Protein AF-A0A934N5X6-F1 (afdb_monomer_lite)

Organism: NCBI:txid3127013

pLDDT: mean 81.26, std 14.48, range [39.0, 96.19]

Sequence (147 aa):
MNSTVEQAATPEPAGHRSELLAVGNRWYNLLATSVLCLGGLTFGPVIFQEHDLSDKVDDGGFLVIAVLALGWYLWSGNRFKRSPVFILLGALALVVQFLGLVLERDDPKAFGDNIGGLFFFALVMGLIAFQYRRTTVHGSSLAGCPT

Radius of gyration: 21.43 Å; cha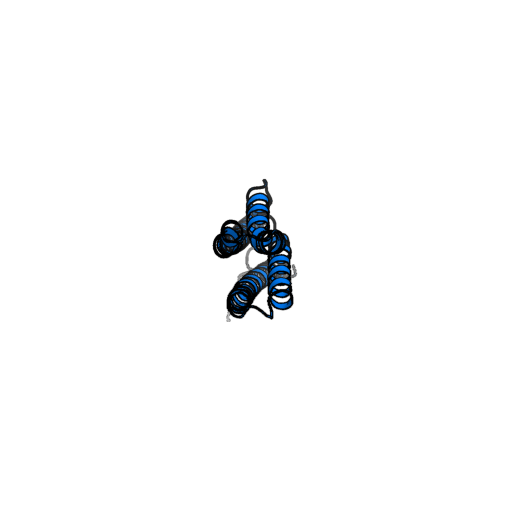ins: 1; bounding box: 51×47×62 Å

Secondary structure (DSSP, 8-state):
---------PPPPHHHHHHHHHHHHHHHHHHHHHHHHHHHHHHGGGGGT--SHHHHHHHHHHHHHHHHHHHHHHSTTGGGS--SHHHHHHHHHHHHHHHHHHHSTT-HHHHHHHHHHHHHHHHHHHHHHHHHHHHHHHHHHHH----

Structure (mmCIF, N/CA/C/O backbone):
data_AF-A0A934N5X6-F1
#
_entry.id   AF-A0A934N5X6-F1
#
loop_
_atom_site.group_PDB
_atom_site.id
_atom_site.type_symbol
_atom_site.label_atom_id
_atom_site.label_alt_id
_atom_site.label_comp_id
_atom_site.label_asym_id
_atom_site.label_entity_id
_atom_site.label_seq_id
_atom_site.pdbx_PDB_ins_code
_atom_site.Cartn_x
_atom_site.Cartn_y
_atom_site.Cartn_z
_atom_site.occupancy
_atom_site.B_iso_or_equiv
_atom_site.auth_seq_id
_atom_site.auth_comp_id
_atom_site.auth_asym_id
_atom_site.auth_atom_id
_atom_site.pdbx_PDB_model_num
ATOM 1 N N . MET A 1 1 ? -33.349 -37.471 36.856 1.00 44.69 1 MET A N 1
ATOM 2 C CA . MET A 1 1 ? -33.509 -36.003 36.920 1.00 44.69 1 MET A CA 1
ATOM 3 C C . MET A 1 1 ? -32.201 -35.383 36.451 1.00 44.69 1 MET A C 1
ATOM 5 O O . MET A 1 1 ? -31.263 -35.339 37.229 1.00 44.69 1 MET A O 1
ATOM 9 N N . ASN A 1 2 ? -32.109 -35.013 35.170 1.00 46.38 2 ASN A N 1
ATOM 10 C CA . ASN A 1 2 ? -30.966 -34.285 34.610 1.00 46.38 2 ASN A CA 1
ATOM 11 C C . ASN A 1 2 ? -31.383 -32.821 34.473 1.00 46.38 2 ASN A C 1
ATOM 13 O O . ASN A 1 2 ? -32.147 -32.480 33.575 1.00 46.38 2 ASN A O 1
ATOM 17 N N . SER A 1 3 ? -30.926 -31.975 35.388 1.00 49.12 3 SER A N 1
ATOM 18 C CA . SER A 1 3 ? -31.042 -30.525 35.273 1.00 49.12 3 SER A CA 1
ATOM 19 C C . SER A 1 3 ? -29.917 -30.019 34.370 1.00 49.12 3 SER A C 1
ATOM 21 O O . SER A 1 3 ? -28.827 -29.698 34.843 1.00 49.12 3 SER A O 1
ATOM 23 N N . THR A 1 4 ? -30.162 -29.983 33.060 1.00 55.59 4 THR A N 1
ATOM 24 C CA . THR A 1 4 ? -29.403 -29.133 32.138 1.00 55.59 4 THR A CA 1
ATOM 25 C C . THR A 1 4 ? -29.662 -27.690 32.542 1.00 55.59 4 THR A C 1
ATOM 27 O O . THR A 1 4 ? -30.710 -27.127 32.241 1.00 55.59 4 THR A O 1
ATOM 30 N N . VAL A 1 5 ? -28.726 -27.123 33.301 1.00 57.69 5 VAL A N 1
ATOM 31 C CA . VAL A 1 5 ? -28.656 -25.685 33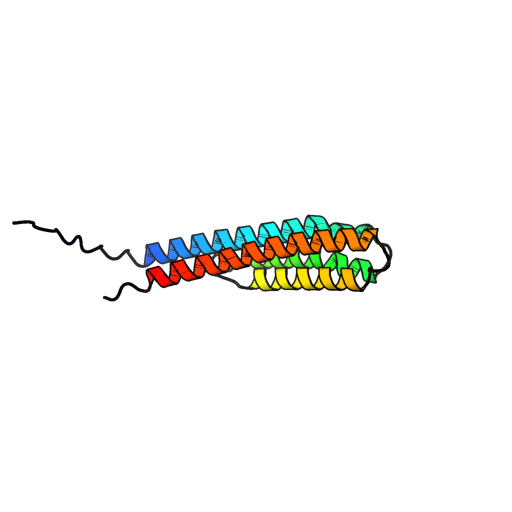.542 1.00 57.69 5 VAL A CA 1
ATOM 32 C C . VAL A 1 5 ? -28.355 -25.049 32.193 1.00 57.69 5 VAL A C 1
ATOM 34 O O . VAL A 1 5 ? -27.226 -25.082 31.709 1.00 57.69 5 VAL A O 1
ATOM 37 N N . GLU A 1 6 ? -29.400 -24.534 31.563 1.00 55.50 6 GLU A N 1
ATOM 38 C CA . GLU A 1 6 ? -29.320 -23.639 30.423 1.00 55.50 6 GLU A CA 1
ATOM 39 C C . GLU A 1 6 ? -28.638 -22.360 30.926 1.00 55.50 6 GLU A C 1
ATOM 41 O O . GLU A 1 6 ? -29.265 -21.466 31.493 1.00 55.50 6 GLU A O 1
ATOM 46 N N . GLN A 1 7 ? -27.304 -22.325 30.845 1.00 54.75 7 GLN A N 1
ATOM 47 C CA . GLN A 1 7 ? -26.533 -21.106 31.059 1.00 54.75 7 GLN A CA 1
ATOM 48 C C . GLN A 1 7 ? -26.919 -20.136 29.942 1.00 54.75 7 GLN A C 1
ATOM 50 O O . GLN A 1 7 ? -26.331 -20.142 28.862 1.00 54.75 7 GLN A O 1
ATOM 55 N N . ALA A 1 8 ? -27.942 -19.324 30.202 1.00 56.56 8 ALA A N 1
ATOM 56 C CA . ALA A 1 8 ? -28.273 -18.175 29.385 1.00 56.56 8 ALA A CA 1
ATOM 57 C C . ALA A 1 8 ? -27.018 -17.296 29.298 1.00 56.56 8 ALA A C 1
ATOM 59 O O . ALA A 1 8 ? -26.571 -16.732 30.300 1.00 56.56 8 ALA A O 1
ATOM 60 N N . ALA A 1 9 ? -26.406 -17.243 28.115 1.00 62.88 9 ALA A N 1
ATOM 61 C CA . ALA A 1 9 ? -25.247 -16.408 27.858 1.00 62.88 9 ALA A CA 1
ATOM 62 C C . ALA A 1 9 ? -25.632 -14.952 28.150 1.00 62.88 9 ALA A C 1
ATOM 64 O O . ALA A 1 9 ? -26.463 -14.366 27.457 1.00 62.88 9 ALA A O 1
ATOM 65 N N . THR A 1 10 ? -25.063 -14.376 29.208 1.00 62.56 10 THR A N 1
ATOM 66 C CA . THR A 1 10 ? -25.270 -12.969 29.550 1.00 62.56 10 THR A CA 1
ATOM 67 C C . THR A 1 10 ? -24.828 -12.105 28.368 1.00 62.56 10 THR A C 1
ATOM 69 O O . THR A 1 10 ? -23.678 -12.242 27.940 1.00 62.56 10 THR A O 1
ATOM 72 N N . PRO A 1 11 ? -25.698 -11.237 27.819 1.00 62.62 11 PRO A N 1
ATOM 73 C CA . PRO A 1 11 ? -25.347 -10.415 26.671 1.00 62.62 11 PRO A CA 1
ATOM 74 C C . PRO A 1 11 ? -24.171 -9.504 27.030 1.00 62.62 11 PRO A C 1
ATOM 76 O O . PRO A 1 11 ? -24.194 -8.820 28.054 1.00 62.62 11 PRO A O 1
ATOM 79 N N . GLU A 1 12 ? -23.129 -9.509 26.196 1.00 63.00 12 GLU A N 1
ATOM 80 C CA . GLU A 1 12 ? -21.980 -8.629 26.399 1.00 63.00 12 GLU A CA 1
ATOM 81 C C . GLU A 1 12 ? -22.403 -7.150 26.390 1.00 63.00 12 GLU A C 1
ATOM 83 O O . GLU A 1 12 ? -23.236 -6.744 25.570 1.00 63.00 12 GLU A O 1
ATOM 88 N N . PRO A 1 13 ? -21.793 -6.309 27.245 1.00 73.94 13 PRO A N 1
ATOM 89 C CA . PRO A 1 13 ? -22.068 -4.882 27.249 1.00 73.94 13 PRO A CA 1
ATOM 90 C C . PRO A 1 13 ? -21.669 -4.258 25.904 1.00 73.94 13 PRO A C 1
ATOM 92 O O . PRO A 1 13 ? -20.544 -4.422 25.430 1.00 73.94 13 PRO A O 1
ATOM 95 N N . ALA A 1 14 ? -22.580 -3.484 25.305 1.00 69.94 14 ALA A N 1
ATOM 96 C CA . ALA A 1 14 ? -22.427 -2.895 23.968 1.00 69.94 14 ALA A CA 1
ATOM 97 C C . ALA A 1 14 ? -21.117 -2.098 23.764 1.00 69.94 14 ALA A C 1
ATOM 99 O O . ALA A 1 14 ? -20.591 -2.049 22.649 1.00 69.94 14 ALA A O 1
ATOM 100 N N . GLY A 1 15 ? -20.562 -1.516 24.835 1.00 73.88 15 GLY A N 1
ATOM 101 C CA . GLY A 1 15 ? -19.276 -0.812 24.810 1.00 73.88 15 GLY A CA 1
ATOM 102 C C . GLY A 1 15 ? -18.091 -1.719 24.462 1.00 73.88 15 GLY A C 1
ATOM 103 O O . GLY A 1 15 ? -17.289 -1.359 23.600 1.00 73.88 15 GLY A O 1
ATOM 104 N N . HIS A 1 16 ? -18.036 -2.929 25.025 1.00 77.56 16 HIS A N 1
ATOM 105 C CA . HIS A 1 16 ? -16.918 -3.858 24.832 1.00 77.56 16 HIS A CA 1
ATOM 106 C C . HIS A 1 16 ? -16.781 -4.300 23.367 1.00 77.56 16 HIS A C 1
ATOM 108 O O . HIS A 1 16 ? -15.692 -4.289 22.791 1.00 77.56 16 HIS A O 1
ATOM 114 N N . ARG A 1 17 ? -17.911 -4.570 22.698 1.00 74.69 17 ARG A N 1
ATOM 115 C CA . ARG A 1 17 ? -17.926 -4.912 21.267 1.00 74.69 17 ARG A CA 1
ATOM 116 C C . ARG A 1 17 ? -17.365 -3.784 20.398 1.00 74.69 17 ARG A C 1
ATOM 118 O O . ARG A 1 17 ? -16.628 -4.047 19.447 1.00 74.69 17 ARG A O 1
ATOM 125 N N . SER A 1 18 ? -17.741 -2.538 20.686 1.00 77.25 18 SER A N 1
ATOM 126 C CA . SER A 1 18 ? -17.311 -1.386 19.885 1.00 77.25 18 SER A CA 1
ATOM 127 C C . SER A 1 18 ? -15.795 -1.173 19.953 1.00 77.25 18 SER A C 1
ATOM 129 O O . SER A 1 18 ? -15.161 -0.901 18.931 1.00 77.25 18 SER A O 1
ATOM 131 N N . GLU A 1 19 ? -15.200 -1.411 21.123 1.00 83.88 19 GLU A N 1
ATOM 132 C CA . GLU A 1 19 ? -13.755 -1.354 21.339 1.00 83.88 19 GLU A CA 1
ATOM 133 C C . GLU A 1 19 ? -13.019 -2.462 20.579 1.00 83.88 19 GLU A C 1
ATOM 135 O O . GLU A 1 19 ? -12.056 -2.177 19.862 1.00 83.88 19 GLU A O 1
ATOM 140 N N . LEU A 1 20 ? -13.500 -3.709 20.651 1.00 82.94 20 LEU A N 1
ATOM 141 C CA . LEU A 1 20 ? -12.897 -4.836 19.927 1.00 82.94 20 LEU A CA 1
ATOM 142 C C . LEU A 1 20 ? -12.903 -4.616 18.407 1.00 82.94 20 LEU A C 1
ATOM 144 O O . LEU A 1 20 ? -11.899 -4.864 17.734 1.00 82.94 20 LEU A O 1
ATOM 148 N N . LEU A 1 21 ? -14.003 -4.091 17.859 1.00 84.56 21 LEU A N 1
ATOM 149 C CA . LEU A 1 21 ? -14.101 -3.750 16.436 1.00 84.56 21 LEU A CA 1
ATOM 150 C C . LEU A 1 21 ? -13.144 -2.613 16.051 1.00 84.56 21 LEU A C 1
ATOM 152 O O . LEU A 1 21 ? -12.492 -2.685 15.007 1.00 84.56 21 LEU A O 1
ATOM 156 N N . ALA A 1 22 ? -13.015 -1.585 16.893 1.00 85.06 22 ALA A N 1
ATOM 157 C CA . ALA A 1 22 ? -12.085 -0.481 16.662 1.00 85.06 22 ALA A CA 1
ATOM 158 C C . ALA A 1 22 ? -10.620 -0.951 16.670 1.00 85.06 22 ALA A C 1
ATOM 160 O O . ALA A 1 22 ? -9.829 -0.532 15.819 1.00 85.06 22 ALA A O 1
ATOM 161 N N . VAL A 1 23 ? -10.263 -1.855 17.588 1.00 88.00 23 VAL A N 1
ATOM 162 C CA . VAL A 1 23 ? -8.936 -2.485 17.643 1.00 88.00 23 VAL A CA 1
ATOM 163 C C . VAL A 1 23 ? -8.690 -3.339 16.398 1.00 88.00 23 VAL A C 1
ATOM 165 O O . VAL A 1 23 ? -7.639 -3.205 15.768 1.00 88.00 23 VAL A O 1
ATOM 168 N N . GLY A 1 24 ? -9.663 -4.158 15.988 1.00 86.88 24 GLY A N 1
ATOM 169 C CA . GLY A 1 24 ? -9.571 -4.975 14.775 1.00 86.88 24 GLY A CA 1
ATOM 170 C C . GLY A 1 24 ? -9.362 -4.140 13.508 1.00 86.88 24 GLY A C 1
ATOM 171 O O . GLY A 1 24 ? -8.460 -4.424 12.718 1.00 86.88 24 GLY A O 1
ATOM 172 N N . ASN A 1 25 ? -10.131 -3.058 13.347 1.00 89.00 25 ASN A N 1
ATOM 173 C CA . ASN A 1 25 ? -9.977 -2.128 12.226 1.00 89.00 25 ASN A CA 1
ATOM 174 C C . ASN A 1 25 ? -8.602 -1.453 12.230 1.00 89.00 25 ASN A C 1
ATOM 176 O O . ASN A 1 25 ? -7.984 -1.326 11.175 1.00 89.00 25 ASN A O 1
ATOM 180 N N . ARG A 1 26 ? -8.091 -1.067 13.406 1.00 90.31 26 ARG A N 1
ATOM 181 C CA . ARG A 1 26 ? -6.750 -0.485 13.540 1.00 90.31 26 ARG A CA 1
ATOM 182 C C . ARG A 1 26 ? -5.664 -1.436 13.072 1.00 90.31 26 ARG A C 1
ATOM 184 O O . ARG A 1 26 ? -4.803 -1.011 12.309 1.00 90.31 26 ARG A O 1
ATOM 191 N N . TRP A 1 27 ? -5.706 -2.695 13.495 1.00 89.88 27 TRP A N 1
ATOM 192 C CA . TRP A 1 27 ? -4.719 -3.688 13.073 1.00 89.88 27 TRP A CA 1
ATOM 193 C C . TRP A 1 27 ? -4.788 -3.975 11.577 1.00 89.88 27 TRP A C 1
ATOM 195 O O . TRP A 1 27 ? -3.749 -4.009 10.924 1.00 89.88 27 TRP A O 1
ATOM 205 N N . TYR A 1 28 ? -5.995 -4.110 11.025 1.00 90.06 28 TYR A N 1
ATOM 206 C CA . TYR A 1 28 ? -6.192 -4.254 9.584 1.00 90.06 28 TYR A CA 1
ATOM 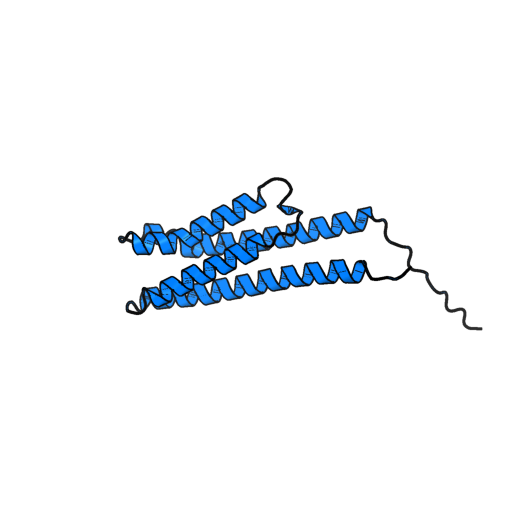207 C C . TYR A 1 28 ? -5.606 -3.064 8.810 1.00 90.06 28 TYR A C 1
ATOM 209 O O . TYR A 1 28 ? -4.805 -3.257 7.898 1.00 90.06 28 TYR A O 1
ATOM 217 N N . ASN A 1 29 ? -5.964 -1.838 9.200 1.00 92.38 29 ASN A N 1
ATOM 218 C CA . ASN A 1 29 ? -5.509 -0.626 8.527 1.00 92.38 29 ASN A CA 1
ATOM 219 C C . ASN A 1 29 ? -3.991 -0.444 8.654 1.00 92.38 29 ASN A C 1
ATOM 221 O O . ASN A 1 29 ? -3.350 -0.041 7.687 1.00 92.38 29 ASN A O 1
ATOM 225 N N . LEU A 1 30 ? -3.410 -0.759 9.817 1.00 92.88 30 LEU A N 1
ATOM 226 C CA . LEU A 1 30 ? -1.964 -0.712 10.028 1.00 92.88 30 LEU A CA 1
ATOM 227 C C . LEU A 1 30 ? -1.257 -1.714 9.118 1.00 92.88 30 LEU A C 1
ATOM 229 O O . LEU A 1 30 ? -0.350 -1.324 8.396 1.00 92.88 30 LEU A O 1
ATOM 233 N N . LEU A 1 31 ? -1.712 -2.969 9.101 1.00 93.62 31 LEU A N 1
ATOM 234 C CA . LEU A 1 31 ? -1.149 -4.005 8.243 1.00 93.62 31 LEU A CA 1
ATOM 235 C C . LEU A 1 31 ? -1.213 -3.596 6.768 1.00 93.62 31 LEU A C 1
ATOM 237 O O . LEU A 1 31 ? -0.195 -3.657 6.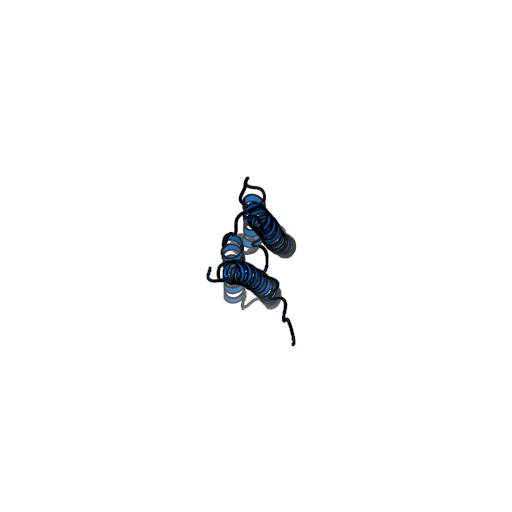086 1.00 93.62 31 LEU A O 1
ATOM 241 N N . ALA A 1 32 ? -2.376 -3.133 6.299 1.00 93.00 32 ALA A N 1
ATOM 242 C CA . ALA A 1 32 ? -2.585 -2.751 4.907 1.00 93.00 32 ALA A CA 1
ATOM 243 C C . ALA A 1 32 ? -1.707 -1.553 4.508 1.00 93.00 32 ALA A C 1
ATOM 245 O O . ALA A 1 32 ? -1.098 -1.554 3.442 1.00 93.00 32 ALA A O 1
ATOM 246 N N . THR A 1 33 ? -1.581 -0.567 5.398 1.00 95.00 33 THR A N 1
ATOM 247 C CA . THR A 1 33 ? -0.683 0.578 5.200 1.00 95.00 33 THR A CA 1
ATOM 248 C C . THR A 1 33 ? 0.773 0.129 5.157 1.00 95.00 33 THR A C 1
ATOM 250 O O . THR A 1 33 ? 1.496 0.508 4.245 1.00 95.00 33 THR A O 1
ATOM 253 N N . SER A 1 34 ? 1.209 -0.705 6.106 1.00 94.69 34 SER A N 1
ATOM 254 C CA . SER A 1 34 ? 2.593 -1.175 6.184 1.00 94.69 34 SER A CA 1
ATOM 255 C C . SER A 1 34 ? 3.012 -1.936 4.932 1.00 94.69 34 SER A C 1
ATOM 257 O O . SER A 1 34 ? 4.071 -1.644 4.391 1.00 94.69 34 SER A O 1
ATOM 259 N N . VAL A 1 35 ? 2.194 -2.869 4.438 1.00 93.81 35 VAL A N 1
ATOM 260 C CA . VAL A 1 35 ? 2.547 -3.641 3.233 1.00 93.81 35 VAL A CA 1
ATOM 261 C C . VAL A 1 35 ? 2.562 -2.779 1.970 1.00 93.81 35 VAL A C 1
ATOM 263 O O . VAL A 1 35 ? 3.450 -2.956 1.142 1.00 93.81 35 VAL A O 1
ATOM 266 N N . LEU A 1 36 ? 1.647 -1.810 1.838 1.00 93.94 36 LEU A N 1
ATOM 267 C CA . LEU A 1 36 ? 1.657 -0.867 0.714 1.00 93.94 36 LEU A CA 1
ATOM 268 C C . LEU A 1 36 ? 2.863 0.075 0.776 1.00 93.94 36 LEU A C 1
ATOM 270 O O . LEU A 1 36 ? 3.488 0.323 -0.250 1.00 93.94 36 LEU A O 1
ATOM 274 N N . CYS A 1 37 ? 3.233 0.552 1.967 1.00 94.81 37 CYS A N 1
ATOM 275 C CA . CYS A 1 37 ? 4.443 1.349 2.149 1.00 94.81 37 CYS A CA 1
ATOM 276 C C . CYS A 1 37 ? 5.707 0.546 1.840 1.00 94.81 37 CYS A C 1
ATOM 278 O O . CYS A 1 37 ? 6.598 1.071 1.185 1.00 94.81 37 CYS A O 1
ATOM 280 N N . LEU A 1 38 ? 5.787 -0.714 2.277 1.00 93.56 38 LEU A N 1
ATOM 281 C CA . LEU A 1 38 ? 6.914 -1.586 1.943 1.00 93.56 38 LEU A CA 1
ATOM 282 C C . LEU A 1 38 ? 7.008 -1.796 0.432 1.00 93.56 38 LEU A C 1
ATOM 284 O O . LEU A 1 38 ? 8.077 -1.582 -0.120 1.00 93.56 38 LEU A O 1
ATOM 288 N N . GLY A 1 39 ? 5.895 -2.103 -0.242 1.00 90.62 39 GLY A N 1
ATOM 289 C CA . GLY A 1 39 ? 5.861 -2.195 -1.704 1.00 90.62 39 GLY A CA 1
ATOM 290 C C . GLY A 1 39 ? 6.330 -0.907 -2.381 1.00 90.62 39 GLY A C 1
ATOM 291 O O . GLY A 1 39 ? 7.226 -0.938 -3.217 1.00 90.62 39 GLY A O 1
ATOM 292 N N . GLY A 1 40 ? 5.797 0.244 -1.967 1.00 91.06 40 GLY A N 1
ATOM 293 C CA . GLY A 1 40 ? 6.218 1.536 -2.509 1.00 91.06 40 GLY A CA 1
ATOM 294 C C . GLY A 1 40 ? 7.683 1.879 -2.239 1.00 91.06 40 GLY A C 1
ATOM 295 O O . GLY A 1 40 ? 8.306 2.526 -3.068 1.00 91.06 40 GLY A O 1
ATOM 296 N N . LEU A 1 41 ? 8.269 1.424 -1.130 1.00 91.31 41 LEU A N 1
ATOM 297 C CA . LEU A 1 41 ? 9.700 1.594 -0.857 1.00 91.31 41 LEU A CA 1
ATOM 298 C C . LEU A 1 41 ? 10.577 0.581 -1.601 1.00 91.31 41 LEU A C 1
ATOM 300 O O . LEU A 1 41 ? 11.739 0.875 -1.855 1.00 91.31 41 LEU A O 1
ATOM 304 N N . THR A 1 42 ? 10.050 -0.596 -1.934 1.00 89.00 42 THR A N 1
ATOM 305 C CA . THR A 1 42 ? 10.762 -1.609 -2.722 1.00 89.00 42 THR A CA 1
ATOM 306 C C . THR A 1 42 ? 10.832 -1.221 -4.196 1.00 89.00 42 THR A C 1
ATOM 308 O O . THR A 1 42 ? 11.906 -1.312 -4.778 1.00 89.00 42 THR A O 1
ATOM 311 N N . PHE A 1 43 ? 9.722 -0.762 -4.780 1.00 85.00 43 PHE A N 1
ATOM 312 C CA . PHE A 1 43 ? 9.629 -0.460 -6.215 1.00 85.00 43 PHE A CA 1
ATOM 313 C C . PHE A 1 43 ? 9.760 1.035 -6.533 1.00 85.00 43 PHE A C 1
ATOM 315 O O . PHE A 1 43 ? 10.267 1.409 -7.578 1.00 85.00 43 PHE A O 1
ATOM 322 N N . GLY A 1 44 ? 9.369 1.922 -5.617 1.00 84.19 44 GLY A N 1
ATOM 323 C CA . GLY A 1 44 ? 9.368 3.363 -5.873 1.00 84.19 44 GLY A CA 1
ATOM 324 C C . GLY A 1 44 ? 10.743 4.000 -6.120 1.00 84.19 44 GLY A C 1
ATOM 325 O O . GLY A 1 44 ? 10.805 4.929 -6.919 1.00 84.19 44 GLY A O 1
ATOM 326 N N . PRO A 1 45 ? 11.857 3.575 -5.484 1.00 84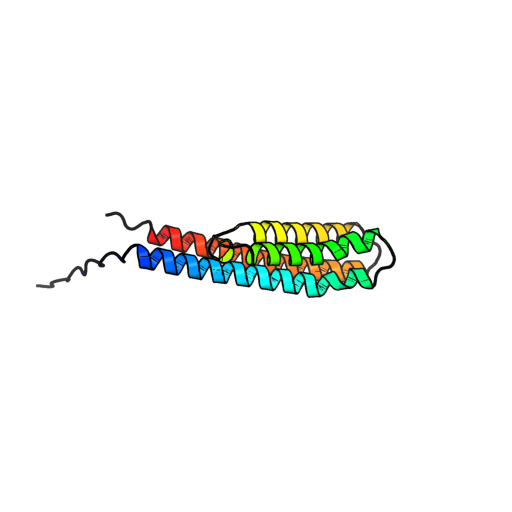.00 45 PRO A N 1
ATOM 327 C CA . PRO A 1 45 ? 13.166 4.185 -5.734 1.00 84.00 45 PRO A CA 1
ATOM 328 C C . PRO A 1 45 ? 13.699 4.032 -7.166 1.00 84.00 45 PRO A C 1
ATOM 330 O O . PRO A 1 45 ? 14.666 4.717 -7.506 1.00 84.00 45 PRO A O 1
ATOM 333 N N . VAL A 1 46 ? 13.090 3.176 -7.995 1.00 81.31 46 VAL A N 1
ATOM 334 C CA . VAL A 1 46 ? 13.464 2.989 -9.408 1.00 81.31 46 VAL A CA 1
ATOM 335 C C . VAL A 1 46 ? 13.293 4.293 -10.206 1.00 81.31 46 VAL A C 1
ATOM 337 O O . VAL A 1 46 ? 14.146 4.614 -11.029 1.00 81.31 46 VAL A O 1
ATOM 340 N N . ILE A 1 47 ? 12.365 5.176 -9.801 1.00 80.38 47 ILE A N 1
ATOM 341 C CA . ILE A 1 47 ? 12.193 6.530 -10.370 1.00 80.38 47 ILE A CA 1
ATOM 342 C C . ILE A 1 47 ? 13.485 7.372 -10.396 1.00 80.38 47 ILE A C 1
ATOM 344 O O . ILE A 1 47 ? 13.646 8.272 -11.223 1.00 80.38 47 ILE A O 1
ATOM 348 N N . PHE A 1 48 ? 14.410 7.128 -9.462 1.00 81.44 48 PHE A N 1
ATOM 349 C CA . PHE A 1 48 ? 15.673 7.866 -9.372 1.00 81.44 48 PHE A CA 1
ATOM 350 C C . PHE A 1 48 ? 16.785 7.268 -10.241 1.00 81.44 48 PHE A C 1
ATOM 352 O O . PHE A 1 48 ? 17.853 7.871 -10.341 1.00 81.44 48 PHE A O 1
ATOM 359 N N . GLN A 1 49 ? 16.555 6.095 -10.827 1.00 79.38 49 GLN A N 1
ATOM 360 C CA . GLN A 1 49 ? 17.509 5.371 -11.665 1.00 79.38 49 GLN A CA 1
ATOM 361 C C . GLN A 1 49 ? 17.207 5.558 -13.154 1.00 79.38 49 GLN A C 1
ATOM 363 O O . GLN A 1 49 ? 18.141 5.566 -13.954 1.00 79.38 49 GLN A O 1
ATOM 368 N N . GLU A 1 50 ? 15.942 5.793 -13.506 1.00 72.75 50 GLU A N 1
ATOM 369 C CA . GLU A 1 50 ? 15.528 5.950 -14.897 1.00 72.75 50 GLU A CA 1
ATOM 370 C C . GLU A 1 50 ? 15.815 7.342 -15.475 1.00 72.75 50 GLU A C 1
ATOM 372 O O . GLU A 1 50 ? 15.828 8.370 -14.781 1.00 72.75 50 GLU A O 1
ATOM 377 N N . HIS A 1 51 ? 16.055 7.390 -16.786 1.00 72.19 51 HIS A N 1
ATOM 378 C CA . HIS A 1 51 ? 16.302 8.636 -17.514 1.00 72.19 51 HIS A CA 1
ATOM 379 C C . HIS A 1 51 ? 15.037 9.185 -18.176 1.00 72.19 51 HIS A C 1
ATOM 381 O O . HIS A 1 51 ? 14.840 10.408 -18.166 1.00 72.19 51 HIS A O 1
ATOM 387 N N . ASP A 1 52 ? 14.167 8.305 -18.668 1.00 77.00 52 ASP A N 1
ATOM 388 C CA . ASP A 1 52 ? 12.972 8.682 -19.408 1.00 77.00 52 ASP A CA 1
ATOM 389 C C . ASP A 1 52 ? 11.804 9.054 -18.485 1.00 77.00 52 ASP A C 1
ATOM 391 O O . ASP A 1 52 ? 11.595 8.522 -17.396 1.00 77.00 52 ASP A O 1
ATOM 395 N N . LEU A 1 53 ? 11.045 10.067 -18.908 1.00 75.12 53 LEU A N 1
ATOM 396 C CA . LEU A 1 53 ? 9.927 10.620 -18.137 1.00 75.12 53 LEU A CA 1
ATOM 397 C C . LEU A 1 53 ? 8.742 9.653 -18.039 1.00 75.12 53 LEU A C 1
ATOM 399 O O . LEU A 1 53 ? 7.990 9.737 -17.073 1.00 75.12 53 LEU A O 1
ATOM 403 N N . SER A 1 54 ? 8.572 8.781 -19.034 1.00 71.00 54 SER A N 1
ATOM 404 C CA . SER A 1 54 ? 7.525 7.755 -19.049 1.00 71.00 54 SER A CA 1
ATOM 405 C C . SER A 1 54 ? 7.735 6.765 -17.905 1.00 71.00 54 SER A C 1
ATOM 407 O O . SER A 1 54 ? 6.848 6.589 -17.072 1.00 71.00 54 SER A O 1
ATOM 409 N N . ASP A 1 55 ? 8.948 6.234 -17.805 1.00 69.88 55 ASP A N 1
ATOM 410 C CA . ASP A 1 55 ? 9.311 5.182 -16.852 1.00 69.88 55 ASP A CA 1
ATOM 411 C C . ASP A 1 55 ? 9.262 5.728 -15.417 1.00 69.88 55 ASP A C 1
ATOM 413 O O . ASP A 1 55 ? 8.697 5.129 -14.505 1.00 69.88 55 ASP A O 1
ATOM 417 N N . LYS A 1 56 ? 9.654 6.998 -15.242 1.00 75.81 56 LYS A N 1
ATOM 418 C CA . LYS A 1 56 ? 9.499 7.714 -13.966 1.00 75.81 56 LYS A CA 1
ATOM 419 C C . LYS A 1 56 ? 8.063 7.843 -13.479 1.00 75.81 56 LYS A C 1
ATOM 421 O O . LYS A 1 56 ? 7.838 7.905 -12.268 1.00 75.81 56 LYS A O 1
ATOM 426 N N . VAL A 1 57 ? 7.101 8.000 -14.386 1.00 72.56 57 VAL A N 1
ATOM 427 C CA . VAL A 1 57 ? 5.690 8.152 -14.004 1.00 72.56 57 VAL A CA 1
ATOM 428 C C . VAL A 1 57 ? 5.127 6.817 -13.526 1.00 72.56 57 VAL A C 1
ATOM 430 O O . VAL A 1 57 ? 4.373 6.815 -12.550 1.00 72.56 57 VAL A O 1
ATOM 433 N N . ASP A 1 58 ? 5.523 5.711 -14.155 1.00 71.06 58 ASP A N 1
ATOM 434 C CA . ASP A 1 58 ? 5.109 4.366 -13.751 1.00 71.06 58 ASP A CA 1
ATOM 435 C C . ASP A 1 58 ? 5.717 3.987 -12.388 1.00 71.06 58 ASP A C 1
ATOM 437 O O . ASP A 1 58 ? 4.992 3.733 -11.419 1.00 71.06 58 ASP A O 1
ATOM 441 N N . ASP A 1 59 ? 7.037 4.134 -12.246 1.00 74.25 59 ASP A N 1
ATOM 442 C CA . ASP A 1 59 ? 7.763 3.845 -11.002 1.00 74.25 59 ASP A CA 1
ATOM 443 C C . ASP A 1 59 ? 7.364 4.769 -9.846 1.00 74.25 59 ASP A C 1
ATOM 445 O O . ASP A 1 59 ? 7.214 4.360 -8.685 1.00 74.25 59 ASP A O 1
ATOM 449 N N . GLY A 1 60 ? 7.136 6.046 -10.161 1.00 82.88 60 GLY A N 1
ATOM 450 C CA . GLY A 1 60 ? 6.660 7.046 -9.212 1.00 82.88 60 GLY A CA 1
ATOM 451 C C . GLY A 1 60 ? 5.273 6.737 -8.660 1.00 82.88 60 GLY A C 1
ATOM 452 O O . GLY A 1 60 ? 4.966 7.115 -7.522 1.00 82.88 60 GLY A O 1
ATOM 453 N N . GLY A 1 61 ? 4.452 6.008 -9.422 1.00 86.81 61 GLY A N 1
ATOM 454 C CA . GLY A 1 61 ? 3.111 5.596 -9.027 1.00 86.81 61 GLY A CA 1
ATOM 455 C C . GLY A 1 61 ? 3.101 4.832 -7.703 1.00 86.81 61 GLY A C 1
ATOM 456 O O . GLY A 1 61 ? 2.280 5.123 -6.827 1.00 86.81 61 GLY A O 1
ATOM 457 N N . PHE A 1 62 ? 4.055 3.923 -7.486 1.00 90.00 62 PHE A N 1
ATOM 458 C CA . PHE A 1 62 ? 4.127 3.137 -6.247 1.00 90.00 62 PHE A CA 1
ATOM 459 C C . PHE A 1 62 ? 4.483 3.982 -5.025 1.00 90.00 62 PHE A C 1
ATOM 461 O O . PHE A 1 62 ? 3.931 3.782 -3.937 1.00 90.00 62 PHE A O 1
ATOM 468 N N . LEU A 1 63 ? 5.370 4.958 -5.202 1.00 91.00 63 LEU A N 1
ATOM 469 C CA . LEU A 1 63 ? 5.780 5.870 -4.139 1.00 91.00 63 LEU A CA 1
ATOM 470 C C . LEU A 1 63 ? 4.610 6.789 -3.747 1.00 91.00 63 LEU A C 1
ATOM 472 O O . LEU A 1 63 ? 4.325 6.965 -2.560 1.00 91.00 63 LEU A O 1
ATOM 476 N N . VAL A 1 64 ? 3.851 7.279 -4.734 1.00 93.00 64 VAL A N 1
ATOM 477 C CA . VAL A 1 64 ? 2.605 8.029 -4.507 1.00 93.00 64 VAL A CA 1
ATOM 478 C C . VAL A 1 64 ? 1.574 7.176 -3.763 1.00 93.00 64 VAL A C 1
ATOM 480 O O . VAL A 1 64 ? 0.992 7.642 -2.782 1.00 93.00 64 VAL A O 1
ATOM 483 N N . ILE A 1 65 ? 1.375 5.916 -4.160 1.00 93.62 65 ILE A N 1
ATOM 484 C CA . ILE A 1 65 ? 0.454 4.990 -3.481 1.00 93.62 65 ILE A CA 1
ATOM 485 C C . ILE A 1 65 ? 0.834 4.804 -2.006 1.00 93.62 65 ILE A C 1
ATOM 487 O O . ILE A 1 65 ? -0.042 4.867 -1.139 1.00 93.62 65 ILE A O 1
ATOM 491 N N . ALA A 1 66 ? 2.123 4.630 -1.702 1.00 94.19 66 ALA A N 1
ATOM 492 C CA . ALA A 1 66 ? 2.607 4.520 -0.327 1.00 94.19 66 ALA A CA 1
ATOM 493 C C . ALA A 1 66 ? 2.327 5.790 0.491 1.00 94.19 66 ALA A C 1
ATOM 495 O O . ALA A 1 66 ? 1.812 5.707 1.609 1.00 94.19 66 ALA A O 1
ATOM 496 N N . VAL A 1 67 ? 2.596 6.971 -0.075 1.00 95.19 67 VAL A N 1
ATOM 497 C CA . VAL A 1 67 ? 2.314 8.259 0.580 1.00 95.19 67 VAL A CA 1
ATOM 498 C C . VAL A 1 67 ? 0.817 8.428 0.847 1.00 95.19 67 VAL A C 1
ATOM 500 O O . VAL A 1 67 ? 0.433 8.825 1.949 1.00 95.19 67 VAL A O 1
ATOM 503 N N . LEU A 1 68 ? -0.043 8.083 -0.116 1.00 95.62 68 LEU A N 1
ATOM 504 C CA . LEU A 1 68 ? -1.497 8.153 0.043 1.00 95.62 68 LEU A CA 1
ATOM 505 C C . LEU A 1 68 ? -2.008 7.175 1.108 1.00 95.62 68 LEU A C 1
ATOM 507 O O . LEU A 1 68 ? -2.839 7.556 1.936 1.00 95.62 68 LEU A O 1
ATOM 511 N N . ALA A 1 69 ? -1.495 5.941 1.135 1.00 94.44 69 ALA A N 1
ATOM 512 C CA . ALA A 1 69 ? -1.839 4.951 2.155 1.00 94.44 69 ALA A CA 1
ATOM 513 C C . ALA A 1 69 ? -1.452 5.442 3.559 1.00 94.44 69 ALA A C 1
ATOM 515 O O . ALA A 1 69 ? -2.264 5.394 4.488 1.00 94.44 69 ALA A O 1
ATOM 516 N N . LEU A 1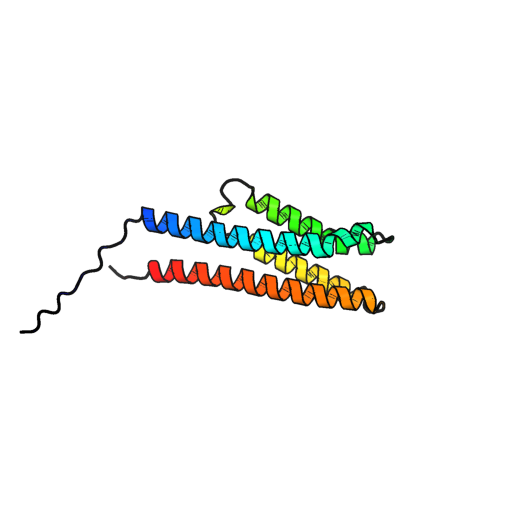 70 ? -0.230 5.963 3.703 1.00 96.19 70 LEU A N 1
ATOM 517 C CA . LEU A 1 70 ? 0.271 6.500 4.963 1.00 96.19 70 LEU A CA 1
ATOM 518 C C . LEU A 1 70 ? -0.534 7.722 5.417 1.00 96.19 70 LEU A C 1
ATOM 520 O O . LEU A 1 70 ? -0.973 7.778 6.566 1.00 96.19 70 LEU A O 1
ATOM 524 N N . GLY A 1 71 ? -0.777 8.673 4.513 1.00 95.88 71 GLY A N 1
ATOM 525 C CA . GLY A 1 71 ? -1.584 9.860 4.785 1.00 95.88 71 GLY A CA 1
ATOM 526 C C . GLY A 1 71 ? -3.001 9.496 5.225 1.00 95.88 71 GLY A C 1
ATOM 527 O O . GLY A 1 71 ? -3.497 10.027 6.220 1.00 95.88 71 GLY A O 1
ATOM 528 N N . TRP A 1 72 ? -3.624 8.519 4.559 1.00 95.00 72 TRP A N 1
ATOM 529 C CA . TRP A 1 72 ? -4.940 8.013 4.943 1.00 95.00 72 TRP A CA 1
ATOM 530 C C . TRP A 1 72 ? -4.952 7.409 6.352 1.00 95.00 72 TRP A C 1
ATOM 532 O O . TRP A 1 72 ? -5.877 7.672 7.125 1.00 95.00 72 TRP A O 1
ATOM 542 N N . TYR A 1 73 ? -3.937 6.611 6.697 1.00 93.25 73 TYR A N 1
ATOM 543 C CA . TYR A 1 73 ? -3.819 5.975 8.010 1.00 93.25 73 TYR A CA 1
ATOM 544 C C . TYR A 1 73 ? -3.598 6.983 9.145 1.00 93.25 73 TYR A C 1
ATOM 546 O O . TYR A 1 73 ? -4.179 6.842 10.226 1.00 93.25 73 TYR A O 1
ATOM 554 N N . LEU A 1 74 ? -2.761 7.996 8.905 1.00 94.25 74 LEU A N 1
ATOM 555 C CA . LEU A 1 74 ? -2.444 9.035 9.885 1.00 94.25 74 LEU A CA 1
ATOM 556 C C . LEU A 1 74 ? -3.585 10.042 10.070 1.00 94.25 74 LEU A C 1
ATOM 558 O O . LEU A 1 74 ? -3.672 10.672 11.126 1.00 94.25 74 LEU A O 1
ATOM 562 N N . TRP A 1 75 ? -4.482 10.169 9.089 1.00 94.12 75 TRP A N 1
ATOM 563 C CA . TRP A 1 75 ? -5.635 11.054 9.189 1.00 94.12 75 TRP A CA 1
ATOM 564 C C . TRP A 1 75 ? -6.551 10.652 10.353 1.00 94.12 75 TRP A C 1
ATOM 566 O O . TRP A 1 75 ? -6.960 9.495 10.503 1.00 94.12 75 TRP A O 1
ATOM 576 N N . SER A 1 76 ? -6.882 11.634 11.194 1.00 77.31 76 SER A N 1
ATOM 577 C CA . SER A 1 76 ? -7.573 11.417 12.466 1.00 77.31 76 SER A CA 1
ATOM 578 C C . SER A 1 76 ? -8.845 10.574 12.315 1.00 77.31 76 SER A C 1
ATOM 580 O O . SER A 1 76 ? -9.698 10.825 11.465 1.00 77.31 76 SER A O 1
ATOM 582 N N . GLY A 1 77 ? -8.966 9.546 13.157 1.00 81.62 77 GLY A N 1
ATOM 583 C CA . GLY A 1 77 ? -10.125 8.653 13.211 1.00 81.62 77 GLY A CA 1
ATOM 584 C C . GLY A 1 77 ? -10.189 7.581 12.117 1.00 81.62 77 GLY A C 1
ATOM 585 O O . GLY A 1 77 ? -10.854 6.568 12.331 1.00 81.62 77 GLY A O 1
ATOM 586 N N . ASN A 1 78 ? -9.475 7.724 10.994 1.00 88.56 78 ASN A N 1
ATOM 587 C CA . ASN A 1 78 ? -9.532 6.752 9.895 1.00 88.56 78 ASN A CA 1
ATOM 588 C C . ASN A 1 78 ? -8.936 5.403 10.284 1.00 88.56 78 ASN A C 1
ATOM 590 O O . ASN A 1 78 ? -9.494 4.368 9.930 1.00 88.56 78 ASN A O 1
ATOM 594 N N . ARG A 1 79 ? -7.877 5.400 11.101 1.00 88.19 79 ARG A N 1
ATOM 595 C CA . ARG A 1 79 ? -7.262 4.166 11.608 1.00 88.19 79 ARG A CA 1
ATOM 596 C C . ARG A 1 79 ? -8.237 3.248 12.349 1.00 88.19 79 ARG A C 1
ATOM 598 O O . ARG A 1 79 ? -8.033 2.047 12.324 1.00 88.19 79 ARG A O 1
ATOM 605 N N . PHE A 1 80 ? -9.299 3.768 12.966 1.00 88.25 80 PHE A N 1
ATOM 606 C CA . PHE A 1 80 ? -10.284 2.953 13.700 1.00 88.25 80 PHE A CA 1
ATOM 607 C C . PHE A 1 80 ? -11.514 2.588 12.865 1.00 88.25 80 PHE A C 1
ATOM 609 O O . PHE A 1 80 ? -12.334 1.764 13.276 1.00 88.25 80 PHE A O 1
ATOM 616 N N . LYS A 1 81 ? -11.656 3.206 11.691 1.00 86.12 81 LYS A N 1
ATOM 617 C CA . LYS A 1 81 ? -12.761 2.966 10.772 1.00 86.12 81 LYS A CA 1
ATOM 618 C C . LYS A 1 81 ? -12.356 1.918 9.760 1.00 86.12 81 LYS A C 1
ATOM 620 O O . LYS A 1 81 ? -11.227 1.876 9.278 1.00 86.12 81 LYS A O 1
ATOM 625 N N . ARG A 1 82 ? -13.315 1.089 9.387 1.00 82.81 82 ARG A N 1
ATOM 626 C CA . ARG A 1 82 ? -13.127 0.176 8.277 1.00 82.81 82 ARG A CA 1
ATOM 627 C C . ARG A 1 82 ? -13.122 0.961 6.968 1.00 82.81 82 ARG A C 1
ATOM 629 O O . ARG A 1 82 ? -14.071 1.690 6.696 1.00 82.81 82 ARG A O 1
ATOM 636 N N . SER A 1 83 ? -12.076 0.797 6.161 1.00 85.19 83 SER A N 1
ATOM 637 C CA . SER A 1 83 ? -11.926 1.523 4.898 1.00 85.19 83 SER A CA 1
ATOM 638 C C . SER A 1 83 ? -11.581 0.588 3.733 1.00 85.19 83 SER A C 1
ATOM 640 O O . SER A 1 83 ? -10.691 -0.255 3.881 1.00 85.19 83 SER A O 1
ATOM 642 N N . PRO A 1 84 ? -12.248 0.727 2.570 1.00 89.00 84 PRO A N 1
ATOM 643 C CA . PRO A 1 84 ? -11.863 0.036 1.343 1.00 89.00 84 PRO A CA 1
ATOM 644 C C . PRO A 1 84 ? -10.683 0.714 0.627 1.00 89.00 84 PRO A C 1
ATOM 646 O O . PRO A 1 84 ? -10.198 0.174 -0.360 1.00 89.00 84 PRO A O 1
ATOM 649 N N . VAL A 1 85 ? -10.201 1.870 1.106 1.00 91.81 85 VAL A N 1
ATOM 650 C CA . VAL A 1 85 ? -9.142 2.656 0.442 1.00 91.81 85 VAL A CA 1
ATOM 651 C C . VAL A 1 85 ? -7.907 1.816 0.132 1.00 91.81 85 VAL A C 1
ATOM 653 O O . VAL A 1 85 ? -7.397 1.889 -0.975 1.00 91.81 85 VAL A O 1
ATOM 656 N N . PHE A 1 86 ? -7.466 0.952 1.046 1.00 91.75 86 PHE A N 1
ATOM 657 C CA . PHE A 1 86 ? -6.285 0.117 0.804 1.00 91.75 86 PHE A CA 1
ATOM 658 C C . PHE A 1 86 ? -6.492 -0.947 -0.283 1.00 91.75 86 PHE A C 1
ATOM 660 O O . PHE A 1 86 ? -5.540 -1.304 -0.968 1.00 91.75 86 PHE A O 1
ATOM 667 N N . ILE A 1 87 ? -7.729 -1.416 -0.482 1.00 92.75 87 ILE A N 1
ATOM 668 C CA . ILE A 1 87 ? -8.080 -2.309 -1.597 1.00 92.75 87 ILE A CA 1
ATOM 669 C C . ILE A 1 87 ? -8.014 -1.526 -2.909 1.00 92.75 87 ILE A C 1
ATOM 671 O O . ILE A 1 87 ? -7.467 -2.017 -3.888 1.00 92.75 87 ILE A O 1
ATOM 675 N N . LEU A 1 88 ? -8.535 -0.297 -2.929 1.00 94.12 88 LEU A N 1
ATOM 676 C CA . LEU A 1 88 ? -8.478 0.562 -4.114 1.00 94.12 88 LEU A CA 1
ATOM 677 C C . LEU A 1 88 ? -7.033 0.926 -4.477 1.00 94.12 88 LEU A C 1
ATOM 679 O O . LEU A 1 88 ? -6.660 0.851 -5.642 1.00 94.12 88 LEU A O 1
ATOM 683 N N . LEU A 1 89 ? -6.210 1.257 -3.481 1.00 94.31 89 LEU A N 1
ATOM 684 C CA . LEU A 1 89 ? -4.795 1.569 -3.669 1.00 94.31 89 LEU A CA 1
ATOM 685 C C . LEU A 1 89 ? -3.992 0.360 -4.162 1.00 94.31 89 LEU A C 1
ATOM 687 O O . LEU A 1 89 ? -3.185 0.500 -5.073 1.00 94.31 89 LEU A O 1
ATOM 691 N N . GLY A 1 90 ? -4.227 -0.835 -3.614 1.00 92.88 90 GLY A N 1
ATOM 692 C CA . GLY A 1 90 ? -3.561 -2.038 -4.114 1.00 92.88 90 GLY A CA 1
ATOM 693 C C . GLY A 1 90 ? -4.070 -2.482 -5.494 1.00 92.88 90 GLY A C 1
ATOM 694 O O . GLY A 1 90 ? -3.285 -2.970 -6.300 1.00 92.88 90 GLY A O 1
ATOM 695 N N . ALA A 1 91 ? -5.350 -2.259 -5.816 1.00 93.81 91 ALA A N 1
ATOM 696 C CA . ALA A 1 91 ? -5.869 -2.474 -7.168 1.00 93.81 91 ALA A CA 1
ATOM 697 C C . ALA A 1 91 ? -5.221 -1.512 -8.173 1.00 93.81 91 ALA A C 1
ATOM 699 O O . ALA A 1 91 ? -4.860 -1.929 -9.268 1.00 93.81 91 ALA A O 1
ATOM 700 N N . LEU A 1 92 ? -5.019 -0.250 -7.784 1.00 93.50 92 LEU A N 1
ATOM 701 C CA . LEU A 1 92 ? -4.286 0.717 -8.594 1.00 93.50 92 LEU A CA 1
ATOM 702 C C . LEU A 1 92 ? -2.834 0.272 -8.816 1.00 93.50 92 LEU A C 1
ATOM 704 O O . LEU A 1 92 ? -2.376 0.301 -9.950 1.00 93.50 92 LEU A O 1
ATOM 708 N N . ALA A 1 93 ? -2.145 -0.217 -7.779 1.00 92.44 93 ALA A N 1
ATOM 709 C CA . ALA A 1 93 ? -0.786 -0.750 -7.915 1.00 92.44 93 ALA A CA 1
ATOM 710 C C . ALA A 1 93 ? -0.707 -1.913 -8.924 1.00 92.44 93 ALA A C 1
ATOM 712 O O . ALA A 1 93 ? 0.233 -1.990 -9.708 1.00 92.44 93 ALA A O 1
ATOM 713 N N . LEU A 1 94 ? -1.713 -2.794 -8.948 1.00 93.38 94 LEU A N 1
ATOM 714 C CA . LEU A 1 94 ? -1.799 -3.865 -9.946 1.00 93.38 94 LEU A CA 1
ATOM 715 C C . LEU A 1 94 ? -2.016 -3.340 -11.368 1.00 93.38 94 LEU A C 1
ATOM 717 O O . LEU A 1 94 ? -1.464 -3.906 -12.306 1.00 93.38 94 LEU A O 1
ATOM 721 N N . VAL A 1 95 ? -2.813 -2.282 -11.536 1.00 92.44 95 VAL A N 1
ATOM 722 C CA . VAL A 1 95 ? -3.016 -1.649 -12.848 1.00 92.44 95 VAL A CA 1
ATOM 723 C C . VAL A 1 95 ? -1.712 -1.042 -13.359 1.00 92.44 95 VAL A C 1
ATOM 725 O O . VAL A 1 95 ? -1.388 -1.260 -14.518 1.00 92.44 95 VAL A O 1
ATOM 728 N N . VAL A 1 96 ? -0.962 -0.346 -12.500 1.00 89.12 96 VAL A N 1
ATOM 729 C CA . VAL A 1 96 ? 0.365 0.219 -12.816 1.00 89.12 96 VAL A CA 1
ATOM 730 C C . VAL A 1 96 ? 1.308 -0.895 -13.291 1.00 89.12 96 VAL A C 1
ATOM 732 O O . VAL A 1 96 ? 1.746 -0.874 -14.432 1.00 89.12 96 VAL A O 1
ATOM 735 N N . GLN A 1 97 ? 1.462 -1.972 -12.510 1.00 89.00 97 GLN A N 1
ATOM 736 C CA . GLN A 1 97 ? 2.278 -3.134 -12.904 1.00 89.00 97 GLN A CA 1
ATOM 737 C C . GLN A 1 97 ? 1.846 -3.779 -14.229 1.00 89.00 97 GLN A C 1
ATOM 739 O O . GLN A 1 97 ? 2.668 -4.195 -15.044 1.00 89.00 97 GLN A O 1
ATOM 744 N N . PHE A 1 98 ? 0.537 -3.889 -14.460 1.00 90.56 98 PHE A N 1
ATOM 745 C CA . PHE A 1 98 ? 0.025 -4.449 -15.706 1.00 90.56 98 PHE A CA 1
ATOM 746 C C . PHE A 1 98 ? 0.309 -3.542 -16.909 1.00 90.56 98 PHE A C 1
ATOM 748 O O . PHE A 1 98 ? 0.574 -4.046 -17.998 1.00 90.56 98 PHE A O 1
ATOM 755 N N . LEU A 1 99 ? 0.257 -2.220 -16.727 1.00 87.88 99 LEU A N 1
ATOM 756 C CA . LEU A 1 99 ? 0.631 -1.264 -17.764 1.00 87.88 99 LEU A CA 1
ATOM 757 C C . LEU A 1 99 ? 2.129 -1.352 -18.074 1.00 87.88 99 LEU A C 1
ATOM 759 O O . LEU A 1 99 ? 2.458 -1.478 -19.253 1.00 87.88 99 LEU A O 1
ATOM 763 N N . GLY A 1 100 ? 2.995 -1.406 -17.057 1.00 84.44 100 GLY A N 1
ATOM 764 C CA . GLY A 1 100 ? 4.436 -1.633 -17.225 1.00 84.44 100 GLY A CA 1
ATOM 765 C C . GLY A 1 100 ? 4.734 -2.887 -18.053 1.00 84.44 100 GLY A C 1
ATOM 766 O O . GLY A 1 100 ? 5.436 -2.821 -19.059 1.00 84.44 100 GLY A O 1
ATOM 767 N N . LEU A 1 101 ? 4.071 -4.017 -17.761 1.00 85.88 101 LEU A N 1
ATOM 768 C CA . LEU A 1 101 ? 4.204 -5.250 -18.561 1.00 85.88 101 LEU A CA 1
ATOM 769 C C . LEU A 1 101 ? 3.850 -5.078 -20.044 1.00 85.88 101 LEU A C 1
ATOM 771 O O . LEU A 1 101 ? 4.442 -5.734 -20.903 1.00 85.88 101 LEU A O 1
ATOM 775 N N . VAL A 1 102 ? 2.839 -4.263 -20.352 1.00 86.88 102 VAL A N 1
ATOM 776 C CA . VAL A 1 102 ? 2.397 -4.029 -21.734 1.00 86.88 102 VAL A CA 1
ATOM 777 C C . VAL A 1 102 ? 3.355 -3.087 -22.460 1.00 86.88 102 VAL A C 1
ATOM 779 O O . VAL A 1 102 ? 3.620 -3.301 -23.645 1.00 86.88 102 VAL A O 1
ATOM 782 N N . LEU A 1 103 ? 3.855 -2.063 -21.768 1.00 84.38 103 LEU A N 1
ATOM 783 C CA . LEU A 1 103 ? 4.734 -1.041 -22.332 1.00 84.38 103 LEU A CA 1
ATOM 784 C C . LEU A 1 103 ? 6.166 -1.553 -22.529 1.00 84.38 103 LEU A C 1
ATOM 786 O O . LEU A 1 103 ? 6.767 -1.285 -23.565 1.00 84.38 103 LEU A O 1
ATOM 790 N N . GLU A 1 104 ? 6.674 -2.355 -21.599 1.00 82.06 104 GLU A N 1
ATOM 791 C CA . GLU A 1 104 ? 8.075 -2.793 -21.558 1.00 82.06 104 GLU A CA 1
ATOM 792 C C . GLU A 1 104 ? 8.277 -4.232 -22.049 1.00 82.06 104 GLU A C 1
ATOM 794 O O . GLU A 1 104 ? 9.275 -4.883 -21.750 1.00 82.06 104 GLU A O 1
ATOM 799 N N . ARG A 1 105 ? 7.338 -4.762 -22.840 1.00 82.69 105 ARG A N 1
ATOM 800 C CA . ARG A 1 105 ? 7.396 -6.149 -23.340 1.00 82.69 105 ARG A CA 1
ATOM 801 C C . ARG A 1 105 ? 8.683 -6.484 -24.113 1.00 82.69 105 ARG A C 1
ATOM 803 O O . ARG A 1 105 ? 9.019 -7.658 -24.257 1.00 82.69 105 ARG A O 1
ATOM 810 N N . ASP A 1 106 ? 9.326 -5.464 -24.681 1.00 84.75 106 ASP A N 1
ATOM 811 C CA . ASP A 1 106 ? 10.507 -5.590 -25.533 1.00 84.75 106 ASP A CA 1
ATOM 812 C C . ASP A 1 106 ? 11.820 -5.482 -24.719 1.00 84.75 106 ASP A C 1
ATOM 814 O O . ASP A 1 106 ? 12.887 -5.780 -25.260 1.00 84.75 106 ASP A O 1
ATOM 818 N N . ASP A 1 107 ? 11.750 -5.140 -23.420 1.00 81.31 107 ASP A N 1
ATOM 819 C CA . ASP A 1 107 ? 12.869 -5.176 -22.469 1.00 81.31 107 ASP A CA 1
ATOM 820 C C . ASP A 1 107 ? 12.711 -6.355 -21.479 1.00 81.31 107 ASP A C 1
ATOM 822 O O . ASP A 1 107 ? 11.920 -6.293 -20.534 1.00 81.31 107 ASP A O 1
ATOM 826 N N . PRO A 1 108 ? 13.493 -7.443 -21.632 1.00 83.88 108 PRO A N 1
ATOM 827 C CA . PRO A 1 108 ? 13.404 -8.615 -20.764 1.00 83.88 108 PRO A CA 1
ATOM 828 C C . PRO A 1 108 ? 13.681 -8.338 -19.283 1.00 83.88 108 PRO A C 1
ATOM 830 O O . PRO A 1 108 ? 13.220 -9.101 -18.431 1.00 83.88 108 PRO A O 1
ATOM 833 N N . LYS A 1 109 ? 14.472 -7.305 -18.967 1.00 80.50 109 LYS A N 1
ATOM 834 C CA . LYS A 1 109 ? 14.823 -6.973 -17.586 1.00 80.50 109 LYS A CA 1
ATOM 835 C C . LYS A 1 109 ? 13.636 -6.305 -16.900 1.00 80.50 109 LYS A C 1
ATOM 837 O O . LYS A 1 109 ? 13.171 -6.807 -15.879 1.00 80.50 109 LYS A O 1
ATOM 842 N N . ALA A 1 110 ? 13.118 -5.248 -17.513 1.00 79.00 110 ALA A N 1
ATOM 843 C CA . ALA A 1 110 ? 11.990 -4.489 -16.992 1.00 79.00 110 ALA A CA 1
ATOM 844 C C . ALA A 1 110 ? 10.707 -5.350 -16.940 1.00 79.00 110 ALA A C 1
ATOM 846 O O . ALA A 1 110 ? 9.980 -5.381 -15.945 1.00 79.00 110 ALA A O 1
ATOM 847 N N . PHE A 1 111 ? 10.521 -6.231 -17.930 1.00 82.00 111 PHE A N 1
ATOM 848 C CA . PHE A 1 111 ? 9.464 -7.244 -17.916 1.00 82.00 111 PHE A CA 1
ATOM 849 C C . PHE A 1 111 ? 9.532 -8.187 -16.698 1.00 82.00 111 PHE A C 1
ATOM 851 O O . PHE A 1 111 ? 8.504 -8.523 -16.105 1.00 82.00 111 PHE A O 1
ATOM 858 N N . GLY A 1 112 ? 10.734 -8.625 -16.309 1.00 83.88 112 GLY A N 1
ATOM 859 C CA . GLY A 1 112 ? 10.936 -9.482 -15.138 1.00 83.88 112 GLY A CA 1
ATOM 860 C C . GLY A 1 112 ? 10.589 -8.782 -13.823 1.00 83.88 112 GLY A C 1
ATOM 861 O O . GLY A 1 112 ? 9.906 -9.371 -12.976 1.00 83.88 112 GLY A O 1
ATOM 862 N N . ASP A 1 113 ? 11.003 -7.523 -13.682 1.00 82.31 113 ASP A N 1
ATOM 863 C CA . ASP A 1 113 ? 10.711 -6.699 -12.507 1.00 82.31 113 ASP A CA 1
ATOM 864 C C . ASP A 1 113 ? 9.199 -6.462 -12.367 1.00 82.31 113 ASP A C 1
ATOM 866 O O . ASP A 1 113 ? 8.637 -6.670 -11.284 1.00 82.31 113 ASP A O 1
ATOM 870 N N . ASN A 1 114 ? 8.511 -6.189 -13.480 1.00 87.00 114 ASN A N 1
ATOM 871 C CA . ASN A 1 114 ? 7.062 -6.007 -13.489 1.00 87.00 114 ASN A CA 1
ATOM 872 C C . ASN A 1 114 ? 6.282 -7.295 -13.178 1.00 87.00 114 ASN A C 1
ATOM 874 O O . ASN A 1 114 ? 5.264 -7.269 -12.480 1.00 87.00 114 ASN A O 1
ATOM 878 N N . ILE A 1 115 ? 6.768 -8.468 -13.611 1.00 90.69 115 ILE A N 1
ATOM 879 C CA . ILE A 1 115 ? 6.192 -9.758 -13.191 1.00 90.69 115 ILE A CA 1
ATOM 880 C C . ILE A 1 115 ? 6.330 -9.934 -11.675 1.00 90.69 115 ILE A C 1
ATOM 882 O O . ILE A 1 115 ? 5.366 -10.316 -11.001 1.00 90.69 115 ILE A O 1
ATOM 886 N N . GLY A 1 116 ? 7.519 -9.664 -11.128 1.00 89.56 116 GLY A N 1
ATOM 887 C CA . GLY A 1 116 ? 7.775 -9.746 -9.691 1.00 89.56 116 GLY A CA 1
ATOM 888 C C . GLY A 1 116 ? 6.862 -8.812 -8.894 1.00 89.56 116 GLY A C 1
ATOM 889 O O . GLY A 1 116 ? 6.240 -9.236 -7.913 1.00 89.56 116 GLY A O 1
ATOM 890 N N . GLY A 1 117 ? 6.714 -7.572 -9.364 1.00 88.75 117 GLY A N 1
ATOM 891 C CA . GLY A 1 117 ? 5.795 -6.581 -8.815 1.00 88.75 117 GLY A CA 1
ATOM 892 C C . GLY A 1 117 ? 4.339 -7.038 -8.862 1.00 88.75 117 GLY A C 1
ATOM 893 O O . GLY A 1 117 ? 3.640 -6.969 -7.848 1.00 88.75 117 GLY A O 1
ATOM 894 N N . LEU A 1 118 ? 3.883 -7.591 -9.990 1.00 92.44 118 LEU A N 1
ATOM 895 C CA . LEU A 1 118 ? 2.526 -8.118 -10.143 1.00 92.44 118 LEU A CA 1
ATOM 896 C C . LEU A 1 118 ? 2.230 -9.225 -9.119 1.00 92.44 118 LEU A C 1
ATOM 898 O O . LEU A 1 118 ? 1.206 -9.174 -8.436 1.00 92.44 118 LEU A O 1
ATOM 902 N N . PHE A 1 119 ? 3.132 -10.201 -8.961 1.00 93.25 119 PHE A N 1
ATOM 903 C CA . PHE A 1 119 ? 2.979 -11.265 -7.962 1.00 93.25 119 PHE A CA 1
ATOM 904 C C . PHE A 1 119 ? 2.963 -10.717 -6.534 1.00 93.25 119 PHE A C 1
ATOM 906 O O . PHE A 1 119 ? 2.111 -11.113 -5.731 1.00 93.25 119 PHE A O 1
ATOM 913 N N . PHE A 1 120 ? 3.870 -9.791 -6.218 1.00 92.25 120 PHE A N 1
ATOM 914 C CA . PHE A 1 120 ? 3.933 -9.153 -4.907 1.00 92.25 120 PHE A CA 1
ATOM 915 C C . PHE A 1 120 ? 2.626 -8.419 -4.578 1.00 92.25 120 PHE A C 1
ATOM 917 O O . PHE A 1 120 ? 1.996 -8.694 -3.552 1.00 92.25 120 PHE A O 1
ATOM 924 N N . PHE A 1 121 ? 2.168 -7.530 -5.464 1.00 91.38 121 PHE A N 1
ATOM 925 C CA . PHE A 1 121 ? 0.949 -6.754 -5.242 1.00 91.38 121 PHE A CA 1
ATOM 926 C C . PHE A 1 121 ? -0.311 -7.620 -5.282 1.00 91.38 121 PHE A C 1
ATOM 928 O O . PHE A 1 121 ? -1.248 -7.342 -4.533 1.00 91.38 121 PHE A O 1
ATOM 935 N N . ALA A 1 122 ? -0.338 -8.708 -6.059 1.00 94.00 122 ALA A N 1
ATOM 936 C CA . ALA A 1 122 ? -1.450 -9.657 -6.060 1.00 94.00 122 ALA A CA 1
ATOM 937 C C . ALA A 1 122 ? -1.564 -10.385 -4.714 1.00 94.00 122 ALA A C 1
ATOM 939 O O . ALA A 1 122 ? -2.663 -10.509 -4.166 1.00 94.00 122 ALA A O 1
ATOM 940 N N . LEU A 1 123 ? -0.434 -10.811 -4.140 1.00 93.75 123 LEU A N 1
ATOM 941 C CA . LEU A 1 123 ? -0.393 -11.432 -2.817 1.00 93.75 123 LEU A CA 1
ATOM 942 C C . LEU A 1 123 ? -0.816 -10.445 -1.721 1.00 93.75 123 LEU A C 1
ATOM 944 O O . LEU A 1 123 ? -1.658 -10.776 -0.881 1.00 93.75 123 LEU A O 1
ATOM 948 N N . VAL A 1 124 ? -0.292 -9.217 -1.759 1.00 90.25 124 VAL A N 1
ATOM 949 C CA . VAL A 1 124 ? -0.684 -8.135 -0.843 1.00 90.25 124 VAL A CA 1
ATOM 950 C C . VAL A 1 124 ? -2.184 -7.856 -0.938 1.00 90.25 124 VAL A C 1
ATOM 952 O O . VAL A 1 124 ? -2.869 -7.808 0.085 1.00 90.25 124 VAL A O 1
ATOM 955 N N . MET A 1 125 ? -2.724 -7.744 -2.152 1.00 92.75 125 MET A N 1
ATOM 956 C CA . MET A 1 125 ? -4.152 -7.537 -2.385 1.00 92.75 125 MET A CA 1
ATOM 957 C C . MET A 1 125 ? -5.002 -8.695 -1.877 1.00 92.75 125 MET A C 1
ATOM 959 O O . MET A 1 125 ? -6.018 -8.460 -1.221 1.00 92.75 125 MET A O 1
ATOM 963 N N . GLY A 1 126 ? -4.579 -9.937 -2.117 1.00 92.62 126 GLY A N 1
ATOM 964 C CA . GLY A 1 126 ? -5.240 -11.124 -1.584 1.00 92.62 126 GLY A CA 1
ATOM 965 C C . GLY A 1 126 ? -5.308 -11.096 -0.058 1.00 92.62 126 GLY A C 1
ATOM 966 O O . GLY A 1 126 ? -6.368 -11.334 0.521 1.00 92.62 126 GLY A O 1
ATOM 967 N N . LEU A 1 127 ? -4.209 -10.719 0.596 1.00 91.38 127 LEU A N 1
ATOM 968 C CA . LEU A 1 127 ? -4.125 -10.622 2.049 1.00 91.38 127 LEU A CA 1
ATOM 969 C C . LEU A 1 127 ? -4.999 -9.488 2.612 1.00 91.38 127 LEU A C 1
ATOM 971 O O . LEU A 1 127 ? -5.753 -9.713 3.563 1.00 91.38 127 LEU A O 1
ATOM 975 N N . ILE A 1 128 ? -4.971 -8.296 2.007 1.00 91.25 128 ILE A N 1
ATOM 976 C CA . ILE A 1 128 ? -5.832 -7.167 2.397 1.00 91.25 128 ILE A CA 1
ATOM 977 C C . ILE A 1 128 ? -7.309 -7.542 2.206 1.00 91.25 128 ILE A C 1
ATOM 979 O O . ILE A 1 128 ? -8.110 -7.381 3.127 1.00 91.25 128 ILE A O 1
ATOM 983 N N . ALA A 1 129 ? -7.684 -8.101 1.054 1.00 90.69 129 ALA A N 1
ATOM 984 C CA . ALA A 1 129 ? -9.060 -8.497 0.766 1.00 90.69 129 ALA A CA 1
ATOM 985 C C . ALA A 1 129 ? -9.554 -9.614 1.700 1.00 90.69 129 ALA A C 1
ATOM 987 O O . ALA A 1 129 ? -10.688 -9.559 2.187 1.00 90.69 129 ALA A O 1
ATOM 988 N N . PHE A 1 130 ? -8.707 -10.602 1.997 1.00 89.81 130 PHE A N 1
ATOM 989 C CA . PHE A 1 130 ? -9.011 -11.668 2.949 1.00 89.81 130 PHE A CA 1
ATOM 990 C C . PHE A 1 130 ? -9.293 -11.104 4.346 1.00 89.81 130 PHE A C 1
ATOM 992 O O . PHE A 1 130 ? -10.333 -11.401 4.941 1.00 89.81 130 PHE A O 1
ATOM 999 N N . GLN A 1 131 ? -8.419 -10.228 4.847 1.00 87.69 131 GLN A N 1
ATOM 1000 C CA . GLN A 1 131 ? -8.585 -9.612 6.165 1.00 87.69 131 GLN A CA 1
ATOM 1001 C C . GLN A 1 131 ? -9.795 -8.669 6.212 1.00 87.69 131 GLN A C 1
ATOM 1003 O O . GLN A 1 131 ? -10.544 -8.661 7.196 1.00 87.69 131 GLN A O 1
ATOM 1008 N N . TYR A 1 132 ? -10.059 -7.939 5.127 1.00 87.12 132 TYR A N 1
ATOM 1009 C CA . TYR A 1 132 ? -11.266 -7.129 4.980 1.00 87.12 132 TYR A CA 1
ATOM 1010 C C . TYR A 1 132 ? -12.533 -7.995 5.037 1.00 87.12 132 TYR A C 1
ATOM 1012 O O . TYR A 1 132 ? -13.500 -7.649 5.712 1.00 87.12 132 TYR A O 1
ATOM 1020 N N . ARG A 1 133 ? -12.550 -9.170 4.395 1.00 86.56 133 ARG A N 1
ATOM 1021 C CA . ARG A 1 133 ? -13.689 -10.098 4.485 1.00 86.56 133 ARG A CA 1
ATOM 1022 C C . ARG A 1 133 ? -13.846 -10.675 5.888 1.00 86.56 133 ARG A C 1
ATOM 1024 O O . ARG A 1 133 ? -14.949 -10.607 6.433 1.00 86.56 133 ARG A O 1
ATOM 1031 N N . ARG A 1 134 ? -12.766 -11.166 6.505 1.00 79.94 134 ARG A N 1
ATOM 1032 C CA . ARG A 1 134 ? -12.793 -11.777 7.847 1.00 79.94 134 ARG A CA 1
ATOM 1033 C C . ARG A 1 134 ? -13.368 -10.832 8.904 1.00 79.94 134 ARG A C 1
ATOM 1035 O O . ARG A 1 134 ? -14.224 -11.239 9.690 1.00 79.94 134 ARG A O 1
ATOM 1042 N N . THR A 1 135 ? -12.958 -9.565 8.870 1.00 68.25 135 THR A N 1
ATOM 1043 C CA . THR A 1 135 ? -13.474 -8.515 9.766 1.00 68.25 135 THR A CA 1
ATOM 1044 C C . THR A 1 135 ? -14.957 -8.191 9.528 1.00 68.25 135 THR A C 1
ATOM 1046 O O . THR A 1 135 ? -15.628 -7.729 10.444 1.00 68.25 135 THR A O 1
ATOM 1049 N N . THR A 1 136 ? -15.518 -8.499 8.349 1.00 62.66 136 THR A N 1
ATOM 1050 C CA . THR A 1 136 ? -16.976 -8.420 8.091 1.00 62.66 136 THR A CA 1
ATOM 1051 C C . THR A 1 136 ? -17.732 -9.510 8.815 1.00 62.66 136 THR A C 1
ATOM 1053 O O . THR A 1 136 ? -18.668 -9.223 9.551 1.00 62.66 136 THR A O 1
ATOM 1056 N N . VAL A 1 137 ? -17.311 -10.759 8.604 1.00 56.84 137 VAL A N 1
ATOM 1057 C CA . VAL A 1 137 ? -18.064 -11.940 9.037 1.00 56.84 137 VAL A CA 1
ATOM 1058 C C . VAL A 1 137 ? -18.172 -11.979 10.559 1.00 56.84 137 VAL A C 1
ATOM 1060 O O . VAL A 1 137 ? -19.236 -12.274 11.090 1.00 56.84 137 VAL A O 1
ATOM 1063 N N . HIS A 1 138 ? -17.110 -11.592 11.272 1.00 51.94 138 HIS A N 1
ATOM 1064 C CA . HIS A 1 138 ? -17.135 -11.554 12.737 1.00 51.94 138 HIS A CA 1
ATOM 1065 C C . HIS A 1 138 ? -18.048 -10.442 13.278 1.00 51.94 138 HIS A C 1
ATOM 1067 O O . HIS A 1 138 ? -18.669 -10.624 14.318 1.00 51.94 138 HIS A O 1
ATOM 1073 N N . GLY A 1 139 ? -18.208 -9.325 12.558 1.00 51.66 139 GLY A N 1
ATOM 1074 C CA . GLY A 1 139 ? -19.197 -8.302 12.914 1.00 51.66 139 GLY A CA 1
ATOM 1075 C C . GLY A 1 139 ? -20.641 -8.787 12.738 1.00 51.66 139 GLY A C 1
ATOM 1076 O O . GLY A 1 139 ? -21.500 -8.471 13.558 1.00 51.66 139 GLY A O 1
ATOM 1077 N N . SER A 1 140 ? -20.899 -9.593 11.702 1.00 52.16 140 SER A N 1
ATOM 1078 C CA . SER A 1 140 ? -22.225 -10.135 11.374 1.00 52.16 140 SER A CA 1
ATOM 1079 C C . SER A 1 140 ? -22.645 -11.298 12.276 1.00 52.16 140 SER A C 1
ATOM 1081 O O . SER A 1 140 ? -23.773 -11.307 12.758 1.00 52.16 140 SER A O 1
ATOM 1083 N N . SER A 1 141 ? -21.754 -12.258 12.553 1.00 49.62 141 SER A N 1
ATOM 1084 C CA . SER A 1 141 ? -22.054 -13.401 13.436 1.00 49.62 141 SER A CA 1
ATOM 1085 C C . SER A 1 141 ? -22.344 -12.970 14.871 1.00 49.62 141 SER A C 1
ATOM 1087 O O . SER A 1 141 ? -23.142 -13.592 15.559 1.00 49.62 141 SER A O 1
ATOM 1089 N N . LEU A 1 142 ? -21.754 -11.861 15.306 1.00 49.97 142 LEU A N 1
ATOM 1090 C CA . LEU A 1 142 ? -22.063 -11.242 16.584 1.00 49.97 142 LEU A CA 1
ATOM 1091 C C . LEU A 1 142 ? -23.426 -10.503 16.563 1.00 49.97 142 LEU A C 1
ATOM 1093 O O . LEU A 1 142 ? -24.044 -10.317 17.608 1.00 49.97 142 LEU A O 1
ATOM 1097 N N . ALA A 1 143 ? -23.936 -10.075 15.407 1.00 50.41 143 ALA A N 1
ATOM 1098 C CA . ALA A 1 143 ? -25.237 -9.400 15.281 1.00 50.41 143 ALA A CA 1
ATOM 1099 C C . ALA A 1 143 ? -26.437 -10.364 15.165 1.00 50.41 143 ALA A C 1
ATOM 1101 O O . ALA A 1 143 ? -27.577 -9.917 15.222 1.00 50.41 143 ALA A O 1
ATOM 1102 N N . GLY A 1 144 ? -26.186 -11.666 14.996 1.00 41.19 144 GLY A N 1
ATOM 1103 C CA . GLY A 1 144 ? -27.196 -12.670 14.658 1.00 41.19 144 GLY A CA 1
ATOM 1104 C C . GLY A 1 144 ? -27.616 -13.606 15.792 1.00 41.19 144 GLY A C 1
ATOM 1105 O O . GLY A 1 144 ? -27.964 -14.743 15.492 1.00 41.19 144 GLY A O 1
ATOM 1106 N N . CYS A 1 145 ? -27.576 -13.182 17.061 1.00 39.00 145 CYS A N 1
ATOM 1107 C CA . CYS A 1 145 ? -28.280 -13.918 18.116 1.00 39.00 145 CYS A CA 1
ATOM 1108 C C . CYS A 1 145 ? -29.698 -13.328 18.225 1.00 39.00 145 CYS A C 1
ATOM 1110 O O . CYS A 1 145 ? -29.820 -12.192 18.693 1.00 39.00 145 CYS A O 1
ATOM 1112 N N . PRO A 1 146 ? -30.747 -14.006 17.724 1.00 42.38 146 PRO A N 1
ATOM 1113 C CA . PRO A 1 146 ? -32.116 -13.543 17.909 1.00 42.38 146 PRO A CA 1
ATOM 1114 C C . PRO A 1 146 ? -32.453 -13.529 19.406 1.00 42.38 146 PRO A C 1
ATOM 1116 O O . PRO A 1 146 ? -32.209 -14.510 20.106 1.00 42.38 146 PRO A O 1
ATOM 1119 N N . THR A 1 147 ? -32.952 -12.383 19.872 1.00 43.91 147 THR A N 1
ATOM 1120 C CA . THR A 1 147 ? -33.574 -12.175 21.191 1.00 43.91 147 THR A CA 1
ATOM 1121 C C . THR A 1 147 ? -34.860 -12.965 21.339 1.00 43.91 147 THR A C 1
ATOM 1123 O O . THR A 1 147 ? -35.617 -12.978 20.338 1.00 43.91 147 THR A O 1
#

Foldseek 3Di:
DDPPPPPPPDQDDPVVVLVVLLVLLLVLLVLLLVLLLVLLVVQLCVLVVDDDPVVNVLSVLSVVLSVVSVVQCPPPPSSSDHDCSSLVSLVVQLVSLVVQCVVCVVPPVSNVVSVVSNVSSVVSNVVSVVSSVVSVVVVVVSVPDDD